Protein AF-A9KRU8-F1 (afdb_monomer)

Mean predicted aligned error: 10.19 Å

Secondary structure (DSSP, 8-state):
---------------------PPPPHHHHHTT--HHHHHHHHHHHHHTT----TT-EEEE---GGGTT--TTEEEEEEE-TTS-EEEEEEETTT--EEEEEETT--EEEE---TTT-GGGT-

pLDDT: mean 82.97, std 18.32, range [40.88, 97.81]

Solvent-accessible surface area (backbone atoms only — not comparable to full-atom values): 7497 Å² total; per-residue (Å²): 135,92,81,82,88,77,81,80,78,79,81,78,79,78,77,77,76,76,76,75,80,65,78,73,50,71,68,24,58,72,71,71,42,52,73,67,48,39,52,52,48,53,50,52,37,51,73,69,71,43,78,79,52,96,68,42,45,70,42,78,52,86,53,76,58,53,49,78,36,41,82,64,46,44,48,29,35,38,38,32,82,89,66,53,44,32,41,40,33,27,32,57,90,75,54,43,85,36,32,34,24,40,78,84,71,46,78,75,48,73,64,81,46,66,54,57,32,28,57,79,74,108

Nearest PDB structures (foldseek):
  6l8a-assembly2_D  TM=8.099E-01  e=7.948E-01  Acidithiobacillus ferrooxidans
  7cqy-assembly1_A  TM=6.353E-01  e=2.855E+00  Acidithiobacillus ferrooxidans
  6hsy-assembly1_A  TM=2.783E-01  e=2.213E-01  Pseudomonas aeruginosa PAO1
  1apa-assembly1_A  TM=4.516E-01  e=3.687E+00  Phytolacca americana
  4jnf-assembly1_A  TM=4.825E-01  e=9.024E+00  Escherichia coli K-12

Foldseek 3Di:
DDDDPDDPPPPPPPPPPPPCPPDQQPQCVQLVADPVLSVVVVVVCVVLVNDDDNQWDKHWDPDPQQPQAAPQKTWIWTAHPVRWIKI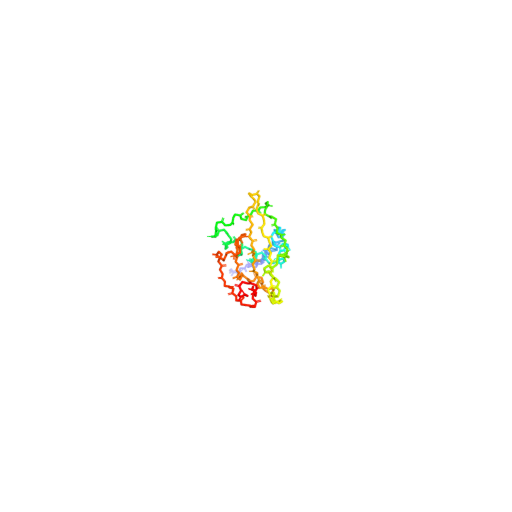WMAGSPHRHGAFMAGPVRHTSDHDDDCNGGVVVVD

Sequence (122 aa):
MKKFIGSLTMMTLIILMFSSCGTKSEFQKEINATSKQSKSIENILNQLDINYNSDTVINTSNNDIVDGMDKAWEAYDLTNKDGSKYLLILRKSDKDFTAVLDSENKLLSGIIDNGILPKLFD

Structure (mmCIF, N/CA/C/O backbone):
data_AF-A9KRU8-F1
#
_entry.id   AF-A9KRU8-F1
#
loop_
_atom_site.group_PDB
_atom_site.id
_atom_site.type_symbol
_atom_site.label_atom_id
_atom_site.label_alt_id
_atom_site.label_comp_id
_atom_site.label_asym_id
_atom_site.label_entity_id
_atom_site.label_seq_id
_atom_site.pdbx_PDB_ins_code
_atom_site.Cartn_x
_atom_site.Cartn_y
_atom_site.Cartn_z
_atom_site.occupancy
_atom_site.B_iso_or_equiv
_atom_site.auth_seq_id
_atom_site.auth_comp_id
_atom_site.auth_asym_id
_atom_site.auth_atom_id
_atom_site.pdbx_PDB_model_num
ATOM 1 N N . MET A 1 1 ? 43.624 63.015 20.341 1.00 43.78 1 MET A N 1
ATOM 2 C CA . MET A 1 1 ? 43.392 62.288 19.073 1.00 43.78 1 MET A CA 1
ATOM 3 C C . MET A 1 1 ? 42.748 60.946 19.399 1.00 43.78 1 MET A C 1
ATOM 5 O O . MET A 1 1 ? 43.321 60.185 20.162 1.00 43.78 1 MET A O 1
ATOM 9 N N . LYS A 1 2 ? 41.529 60.711 18.897 1.00 43.62 2 LYS A N 1
ATOM 10 C CA . LYS A 1 2 ? 40.771 59.452 19.025 1.00 43.62 2 LYS A CA 1
ATOM 11 C C . LYS A 1 2 ? 41.432 58.365 18.176 1.00 43.62 2 LYS A C 1
ATOM 13 O O . LYS A 1 2 ? 41.672 58.670 17.014 1.00 43.62 2 LYS A O 1
ATOM 18 N N . LYS A 1 3 ? 41.583 57.127 18.669 1.00 44.56 3 LYS A N 1
ATOM 19 C CA . LYS A 1 3 ? 41.399 55.904 17.858 1.00 44.56 3 LYS A CA 1
ATOM 20 C C . LYS A 1 3 ? 40.830 54.772 18.720 1.00 44.56 3 LYS A C 1
ATOM 22 O O . LYS A 1 3 ? 41.201 54.599 19.873 1.00 44.56 3 LYS A O 1
ATOM 27 N N . PHE A 1 4 ? 39.838 54.124 18.128 1.00 41.84 4 PHE A N 1
ATOM 28 C CA . PHE A 1 4 ? 38.840 53.225 18.689 1.00 41.84 4 PHE A CA 1
ATOM 29 C C . PHE A 1 4 ? 39.422 51.897 19.192 1.00 41.84 4 PHE A C 1
ATOM 31 O O . PHE A 1 4 ? 40.186 51.247 18.485 1.00 41.84 4 PHE A O 1
ATOM 38 N N . ILE A 1 5 ? 38.955 51.461 20.363 1.00 51.56 5 ILE A N 1
ATOM 39 C CA . ILE A 1 5 ? 38.994 50.064 20.807 1.00 51.56 5 ILE A CA 1
ATOM 40 C C . ILE A 1 5 ? 37.769 49.391 20.179 1.00 51.56 5 ILE A C 1
ATOM 42 O O . ILE A 1 5 ? 36.649 49.533 20.665 1.00 51.56 5 ILE A O 1
ATOM 46 N N . GLY A 1 6 ? 37.966 48.742 19.034 1.00 44.62 6 GLY A N 1
ATOM 47 C CA . GLY A 1 6 ? 36.945 47.912 18.401 1.00 44.62 6 GLY A CA 1
ATOM 48 C C . GLY A 1 6 ? 36.975 46.519 19.014 1.00 44.62 6 GLY A C 1
ATOM 49 O O . GLY A 1 6 ? 37.796 45.698 18.622 1.00 44.62 6 GLY A O 1
ATOM 50 N N . SER A 1 7 ? 36.105 46.271 19.993 1.00 46.44 7 SER A N 1
ATOM 51 C CA . SER A 1 7 ? 35.805 44.922 20.474 1.00 46.44 7 SER A CA 1
ATOM 52 C C . SER A 1 7 ? 35.127 44.149 19.342 1.00 46.44 7 SER A C 1
ATOM 54 O O . SER A 1 7 ? 34.023 44.498 18.924 1.00 46.44 7 SER A O 1
ATOM 56 N N . LEU A 1 8 ? 35.814 43.146 18.797 1.00 46.06 8 LEU A N 1
ATOM 57 C CA . LEU A 1 8 ? 35.269 42.243 17.791 1.00 46.06 8 LEU A CA 1
ATOM 58 C C . LEU A 1 8 ? 34.390 41.217 18.516 1.00 46.06 8 LEU A C 1
ATOM 60 O O . LEU A 1 8 ? 34.864 40.168 18.948 1.00 46.06 8 LEU A O 1
ATOM 64 N N . THR A 1 9 ? 33.112 41.537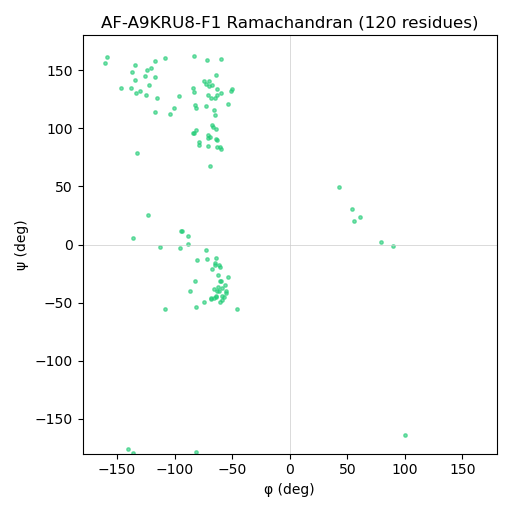 18.707 1.00 51.16 9 THR A N 1
ATOM 65 C CA . THR A 1 9 ? 32.130 40.584 19.227 1.00 51.16 9 THR A CA 1
ATOM 66 C C . THR A 1 9 ? 31.909 39.498 18.180 1.00 51.16 9 THR A C 1
ATOM 68 O O . THR A 1 9 ? 31.246 39.692 17.164 1.00 51.16 9 THR A O 1
ATOM 71 N N . MET A 1 10 ? 32.524 38.348 18.434 1.00 40.88 10 MET A N 1
ATOM 72 C CA . MET A 1 10 ? 32.371 37.121 17.671 1.00 40.88 10 MET A CA 1
ATOM 73 C C . MET A 1 10 ? 30.920 36.638 17.807 1.00 40.88 10 MET A C 1
ATOM 75 O O . MET A 1 10 ? 30.526 36.077 18.827 1.00 40.88 10 MET A O 1
ATOM 79 N N . MET A 1 11 ? 30.094 36.914 16.799 1.00 43.59 11 MET A N 1
ATOM 80 C CA . MET A 1 11 ? 28.728 36.404 16.722 1.00 43.59 11 MET A CA 1
ATOM 81 C C . MET A 1 11 ? 28.790 34.953 16.238 1.00 43.59 11 MET A C 1
ATOM 83 O O . MET A 1 11 ? 28.732 34.666 15.045 1.00 43.59 11 MET A O 1
ATOM 87 N N . THR A 1 12 ? 28.979 34.031 17.180 1.00 51.50 12 THR A N 1
ATOM 88 C CA . THR A 1 12 ? 28.909 32.592 16.926 1.00 51.50 12 THR A CA 1
ATOM 89 C C . THR A 1 12 ? 27.467 32.238 16.572 1.00 51.50 12 THR A C 1
ATOM 91 O O . THR A 1 12 ? 26.598 32.151 17.438 1.00 51.50 12 THR A O 1
ATOM 94 N N . LEU A 1 13 ? 27.199 32.074 15.278 1.00 41.69 13 LEU A N 1
ATOM 95 C CA . LEU A 1 13 ? 25.927 31.583 14.766 1.00 41.69 13 LEU A CA 1
ATOM 96 C C . LEU A 1 13 ? 25.822 30.090 15.110 1.00 41.69 13 LEU A C 1
ATOM 98 O O . LEU A 1 13 ? 26.304 29.232 14.373 1.00 41.69 13 LEU A O 1
ATOM 102 N N . ILE A 1 14 ? 25.233 29.774 16.263 1.00 56.44 14 ILE A N 1
ATOM 103 C CA . ILE A 1 14 ? 24.859 28.401 16.603 1.00 56.44 14 ILE A CA 1
ATOM 104 C C . ILE A 1 14 ? 23.683 28.036 15.695 1.00 56.44 14 ILE A C 1
ATOM 106 O O . ILE A 1 14 ? 22.528 28.339 15.990 1.00 56.44 14 ILE A O 1
ATOM 110 N N . ILE A 1 15 ? 23.982 27.402 14.561 1.00 52.38 15 ILE A N 1
ATOM 111 C CA . ILE A 1 15 ? 22.985 26.689 13.767 1.00 52.38 15 ILE A CA 1
ATOM 112 C C . ILE A 1 15 ? 22.595 25.473 14.606 1.00 52.38 15 ILE A C 1
ATOM 114 O O . ILE A 1 15 ? 23.252 24.434 14.570 1.00 52.38 15 ILE A O 1
ATOM 118 N N . LEU A 1 16 ? 21.547 25.626 15.415 1.00 44.03 16 LEU A N 1
ATOM 119 C CA . LEU A 1 16 ? 20.841 24.502 16.014 1.00 44.03 16 LEU A CA 1
ATOM 120 C C . LEU A 1 16 ? 20.243 23.694 14.861 1.00 44.03 16 LEU A C 1
ATOM 122 O O . LEU A 1 16 ? 19.126 23.946 14.411 1.00 44.03 16 LEU A O 1
ATOM 126 N N . MET A 1 17 ? 21.007 22.724 14.360 1.00 48.31 17 MET A N 1
ATOM 127 C CA . MET A 1 17 ? 20.431 21.591 13.662 1.00 48.31 17 MET A CA 1
ATOM 128 C C . MET A 1 17 ? 19.586 20.850 14.688 1.00 48.31 17 MET A C 1
ATOM 130 O O . MET A 1 17 ? 20.068 19.988 15.421 1.00 48.31 17 MET A O 1
ATOM 134 N N . PHE A 1 18 ? 18.313 21.228 14.769 1.00 44.62 18 PHE A N 1
ATOM 135 C CA . PHE A 1 18 ? 17.288 20.363 15.313 1.00 44.62 18 PHE A CA 1
ATOM 136 C C . PHE A 1 18 ? 17.219 19.157 14.380 1.00 44.62 18 PHE A C 1
ATOM 138 O O . PHE A 1 18 ? 16.411 19.098 13.455 1.00 44.62 18 PHE A O 1
ATOM 145 N N . SER A 1 19 ? 18.100 18.187 14.618 1.00 44.81 19 SER A N 1
ATOM 146 C CA . SER A 1 19 ? 17.852 16.802 14.269 1.00 44.81 19 SER A CA 1
ATOM 147 C C . SER A 1 19 ? 16.610 16.415 15.056 1.00 44.81 19 SER A C 1
ATOM 149 O O . SER A 1 19 ? 16.690 15.928 16.181 1.00 44.81 19 SER A O 1
ATOM 151 N N . SER A 1 20 ? 15.449 16.734 14.485 1.00 42.16 20 SER A N 1
ATOM 152 C CA . SER A 1 20 ? 14.161 16.182 14.858 1.00 42.16 20 SER A CA 1
ATOM 153 C C . SER A 1 20 ? 14.288 14.677 14.650 1.00 42.16 20 SER A C 1
ATOM 155 O O . SER A 1 20 ? 13.902 14.137 13.613 1.00 42.16 20 SER A O 1
ATOM 157 N N . CYS A 1 21 ? 14.872 14.000 15.636 1.00 44.53 21 CYS A N 1
ATOM 158 C CA . CYS A 1 21 ? 14.743 12.573 15.843 1.00 44.53 21 CYS A CA 1
ATOM 159 C C . CYS A 1 21 ? 13.293 12.349 16.281 1.00 44.53 21 CYS A C 1
ATOM 161 O O . CYS A 1 21 ? 12.990 12.110 17.446 1.00 44.53 21 CYS A O 1
ATOM 163 N N . GLY A 1 22 ? 12.373 12.587 15.347 1.00 55.84 22 GLY A N 1
ATOM 164 C CA . GLY A 1 22 ? 10.974 12.266 15.511 1.00 55.84 22 GLY A CA 1
ATOM 165 C C . GLY A 1 22 ? 10.889 10.754 15.523 1.00 55.84 22 GLY A C 1
ATOM 166 O O . GLY A 1 22 ? 11.407 10.091 14.622 1.00 55.84 22 GLY A O 1
ATOM 167 N N . THR A 1 23 ? 10.272 10.196 16.554 1.00 60.94 23 THR A N 1
ATOM 168 C CA . THR A 1 23 ? 9.892 8.788 16.549 1.00 60.94 23 THR A CA 1
ATOM 169 C C . THR A 1 23 ? 9.070 8.530 15.288 1.00 60.94 23 THR A C 1
ATOM 171 O O . THR A 1 23 ? 8.062 9.204 15.074 1.00 60.94 23 THR A O 1
ATOM 174 N N . LYS A 1 24 ? 9.523 7.604 14.428 1.00 63.31 24 LYS A N 1
ATOM 175 C CA . LYS A 1 24 ? 8.784 7.211 13.217 1.00 63.31 24 LYS A CA 1
ATOM 176 C C . LYS A 1 24 ? 7.336 6.884 13.599 1.00 63.31 24 LYS A C 1
ATOM 178 O O . LYS A 1 24 ? 7.136 6.164 14.583 1.00 63.31 24 LYS A O 1
ATOM 183 N N . SER A 1 25 ? 6.362 7.393 12.838 1.00 74.44 25 SER A N 1
ATOM 184 C CA . SER A 1 25 ? 4.968 6.957 12.990 1.00 74.44 25 SER A CA 1
ATOM 185 C C . SER A 1 25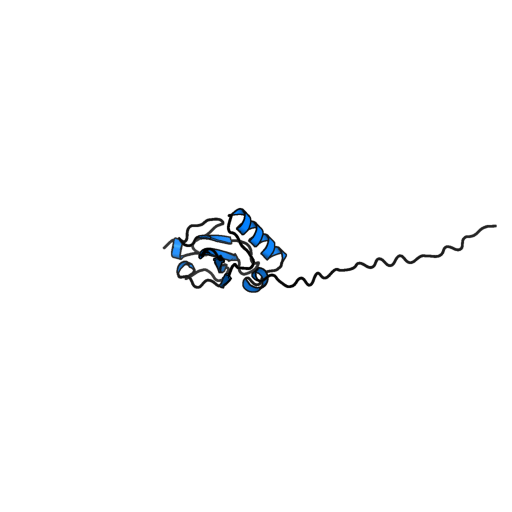 ? 4.861 5.454 12.725 1.00 74.44 25 SER A C 1
ATOM 187 O O . SER A 1 25 ? 5.749 4.864 12.106 1.00 74.44 25 SER A O 1
ATOM 189 N N . GLU A 1 26 ? 3.794 4.825 13.209 1.00 76.44 26 GLU A N 1
ATOM 190 C CA . GLU A 1 26 ? 3.528 3.407 12.943 1.00 76.44 26 GLU A CA 1
ATOM 191 C C . GLU A 1 26 ? 3.466 3.144 11.431 1.00 76.44 26 GLU A C 1
ATOM 193 O O . GLU A 1 26 ? 4.228 2.316 10.941 1.00 76.44 26 GLU A O 1
ATOM 198 N N . PHE A 1 27 ? 2.768 4.009 10.678 1.00 81.56 27 PHE A N 1
ATOM 199 C CA . PHE A 1 27 ? 2.802 4.043 9.207 1.00 81.56 27 PHE A CA 1
ATOM 200 C C . PHE A 1 27 ? 4.223 3.968 8.639 1.00 81.56 27 PHE A C 1
ATOM 202 O O . PHE A 1 27 ? 4.553 3.094 7.844 1.00 81.56 27 PHE A O 1
ATOM 209 N N . GLN A 1 28 ? 5.094 4.891 9.069 1.00 83.62 28 GLN A N 1
ATOM 210 C CA . GLN A 1 28 ? 6.468 5.010 8.574 1.00 83.62 28 GLN A CA 1
ATOM 211 C C . GLN A 1 28 ? 7.292 3.747 8.824 1.00 83.62 28 GLN A C 1
ATOM 213 O O . GLN A 1 28 ? 8.219 3.464 8.061 1.00 83.62 28 GLN A O 1
ATOM 218 N N . LYS A 1 29 ? 7.007 3.025 9.912 1.00 83.31 29 LYS A N 1
ATOM 219 C CA . LYS A 1 29 ? 7.687 1.772 10.238 1.00 83.31 29 LYS A CA 1
ATOM 220 C C . LYS A 1 29 ? 7.197 0.648 9.335 1.00 83.31 29 LYS A C 1
ATOM 222 O O . LYS A 1 29 ? 8.041 0.008 8.715 1.00 83.31 29 LYS A O 1
ATOM 227 N N . GLU A 1 30 ? 5.882 0.484 9.208 1.00 84.88 30 GLU A N 1
ATOM 228 C CA . GLU A 1 30 ? 5.280 -0.626 8.460 1.00 84.88 30 GLU A CA 1
ATOM 229 C C . GLU A 1 30 ? 5.608 -0.578 6.966 1.00 84.88 30 GLU A C 1
ATOM 231 O O . GLU A 1 30 ? 6.047 -1.571 6.388 1.00 84.88 30 GLU A O 1
ATOM 236 N N . ILE A 1 31 ? 5.512 0.598 6.338 1.00 88.88 31 ILE A N 1
ATOM 237 C CA . ILE A 1 31 ? 5.868 0.743 4.917 1.00 88.88 31 ILE A CA 1
ATOM 238 C C . ILE A 1 31 ? 7.353 1.076 4.695 1.00 88.88 31 ILE A C 1
ATOM 240 O O . ILE A 1 31 ? 7.755 1.392 3.578 1.00 88.88 31 ILE A O 1
ATOM 244 N N . ASN A 1 32 ? 8.180 1.054 5.750 1.00 89.25 32 ASN A N 1
ATOM 245 C CA . ASN A 1 32 ? 9.604 1.414 5.730 1.00 89.25 32 ASN A CA 1
ATOM 246 C C . ASN A 1 32 ? 9.914 2.683 4.903 1.00 89.25 32 ASN A C 1
ATOM 248 O O . ASN A 1 32 ? 10.799 2.699 4.043 1.00 89.25 32 ASN A O 1
ATOM 252 N N . ALA A 1 33 ? 9.161 3.751 5.151 1.00 88.62 33 ALA A N 1
ATOM 253 C CA . ALA A 1 33 ? 9.253 5.003 4.411 1.00 88.62 33 ALA A CA 1
ATOM 254 C C . ALA A 1 33 ? 9.889 6.122 5.251 1.00 88.62 33 ALA A C 1
ATOM 256 O O . ALA A 1 33 ? 9.953 6.084 6.484 1.00 88.62 33 ALA A O 1
ATOM 257 N N . THR A 1 34 ? 10.387 7.153 4.572 1.00 90.75 34 THR A N 1
ATOM 258 C CA . THR A 1 34 ? 10.789 8.407 5.216 1.00 90.75 34 THR A CA 1
ATOM 259 C C . THR A 1 34 ? 9.560 9.185 5.680 1.00 90.75 34 THR A C 1
ATOM 261 O O . THR A 1 34 ? 8.473 9.055 5.120 1.00 90.75 34 THR A O 1
ATOM 264 N N . SER A 1 35 ? 9.737 10.094 6.644 1.00 88.50 35 SER A N 1
ATOM 265 C CA . SER A 1 35 ? 8.637 10.950 7.110 1.00 88.50 35 SER A CA 1
ATOM 266 C C . SER A 1 35 ? 7.981 11.759 5.982 1.00 88.50 35 SER A C 1
ATOM 268 O O . SER A 1 35 ? 6.770 11.959 6.004 1.00 88.50 35 SER A O 1
ATOM 270 N N . LYS A 1 36 ? 8.752 12.197 4.974 1.00 90.44 36 LYS A N 1
ATOM 271 C CA . LYS A 1 36 ? 8.212 12.935 3.822 1.00 90.44 36 LYS A CA 1
ATOM 272 C C . LYS A 1 36 ? 7.333 12.045 2.941 1.00 90.44 36 LYS A C 1
ATOM 274 O O . LYS A 1 36 ? 6.241 12.469 2.581 1.00 90.44 36 LYS A O 1
ATOM 279 N N . GLN A 1 37 ? 7.802 10.839 2.613 1.00 92.12 37 GLN A N 1
ATOM 280 C CA . GLN A 1 37 ? 7.040 9.869 1.815 1.00 92.12 37 GLN A CA 1
ATOM 281 C C . GLN A 1 37 ? 5.742 9.494 2.527 1.00 92.12 37 GLN A C 1
ATOM 283 O O . GLN A 1 37 ? 4.668 9.632 1.953 1.00 92.12 37 GLN A O 1
ATOM 288 N N . SER A 1 38 ? 5.826 9.136 3.808 1.00 90.56 38 SER A N 1
ATOM 289 C CA . SER A 1 38 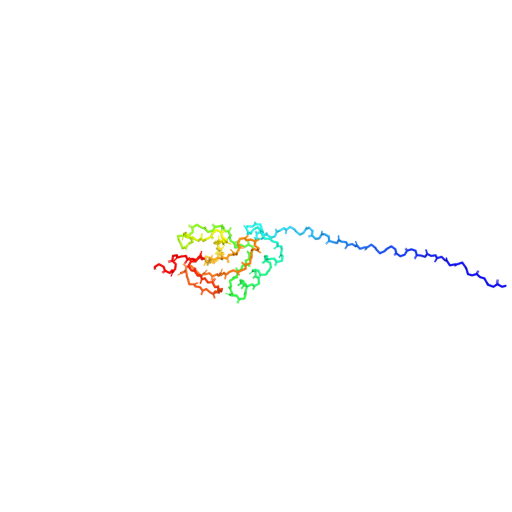? 4.651 8.785 4.603 1.00 90.56 38 SER A CA 1
ATOM 290 C C . SER A 1 38 ? 3.629 9.908 4.675 1.00 90.56 38 SER A C 1
ATOM 292 O O . SER A 1 38 ? 2.475 9.671 4.354 1.00 90.56 38 SER A O 1
ATOM 294 N N . LYS A 1 39 ? 4.044 11.146 4.975 1.00 89.88 39 LYS A N 1
ATOM 295 C CA . LYS A 1 39 ? 3.125 12.298 4.973 1.00 89.88 39 LYS A CA 1
ATOM 296 C C . LYS A 1 39 ? 2.465 12.521 3.614 1.00 89.88 39 LYS A C 1
ATOM 298 O O . LYS A 1 39 ? 1.309 12.917 3.556 1.00 89.88 39 LYS A O 1
ATOM 303 N N . SER A 1 40 ? 3.197 12.298 2.521 1.00 91.81 40 SER A N 1
ATOM 304 C CA . SER A 1 40 ? 2.635 12.413 1.174 1.00 91.81 40 SER A CA 1
ATOM 305 C C . SER A 1 40 ? 1.540 11.374 0.939 1.00 91.81 40 SER A C 1
ATOM 307 O O . SER A 1 40 ? 0.481 11.720 0.427 1.00 91.81 40 SER A O 1
ATOM 309 N N . ILE A 1 41 ? 1.775 10.126 1.347 1.00 93.31 41 ILE A N 1
ATOM 310 C CA . ILE A 1 41 ? 0.805 9.036 1.207 1.00 93.31 41 ILE A CA 1
ATOM 311 C C . ILE A 1 41 ? -0.404 9.270 2.123 1.00 93.31 41 ILE A C 1
ATOM 313 O O . ILE A 1 41 ? -1.534 9.197 1.659 1.00 93.31 41 ILE A O 1
ATOM 317 N N . GLU A 1 42 ? -0.180 9.633 3.388 1.00 90.75 42 GLU A N 1
ATOM 318 C CA . GLU A 1 42 ? -1.235 9.982 4.351 1.00 90.75 42 GLU A CA 1
ATOM 319 C C . GLU A 1 42 ? -2.139 11.103 3.808 1.00 90.75 42 GLU A C 1
ATOM 321 O O . GLU A 1 42 ? -3.361 11.015 3.894 1.00 90.75 42 GLU A O 1
ATOM 326 N N . ASN A 1 43 ? -1.563 12.132 3.174 1.00 90.75 43 ASN A N 1
ATOM 327 C CA . ASN A 1 43 ? -2.340 13.199 2.542 1.00 90.75 43 ASN A CA 1
ATOM 328 C C . ASN A 1 43 ? -3.217 12.694 1.387 1.00 90.75 43 ASN A C 1
ATOM 330 O O . ASN A 1 43 ? -4.348 13.153 1.258 1.00 90.75 43 ASN A O 1
ATOM 334 N N . ILE A 1 44 ? -2.717 11.767 0.564 1.00 92.81 44 ILE A N 1
ATOM 335 C CA . ILE A 1 44 ? -3.495 11.164 -0.530 1.00 92.81 44 ILE A CA 1
ATOM 336 C C . ILE A 1 44 ? -4.650 10.336 0.039 1.00 92.81 44 ILE A C 1
ATOM 338 O O . ILE A 1 44 ? -5.781 10.492 -0.408 1.00 92.81 44 ILE A O 1
ATOM 342 N N . LEU A 1 45 ? -4.392 9.504 1.052 1.00 92.62 45 LEU A N 1
ATOM 343 C CA . LEU A 1 45 ? -5.434 8.708 1.708 1.00 92.62 45 LEU A CA 1
ATOM 344 C C . LEU A 1 45 ? -6.529 9.610 2.298 1.00 92.62 45 LEU A C 1
ATOM 346 O O . LEU A 1 45 ? -7.710 9.387 2.042 1.00 92.62 45 LEU A O 1
ATOM 350 N N . ASN A 1 46 ? -6.140 10.694 2.974 1.00 90.56 46 ASN A N 1
ATOM 351 C CA . ASN A 1 46 ? -7.083 11.676 3.512 1.00 90.56 46 ASN A CA 1
ATOM 352 C C . ASN A 1 46 ? -7.913 12.374 2.420 1.00 90.56 46 ASN A C 1
ATOM 354 O O . ASN A 1 46 ? -9.086 12.650 2.640 1.00 90.56 46 ASN A O 1
ATOM 358 N N . GLN A 1 47 ? -7.336 12.660 1.247 1.00 92.00 47 GLN A N 1
ATOM 359 C CA . GLN A 1 47 ? -8.070 13.241 0.110 1.00 92.00 47 GLN A CA 1
ATOM 360 C C . GLN A 1 47 ? -9.102 12.286 -0.501 1.00 92.00 47 GLN A C 1
ATOM 362 O O . GLN A 1 47 ? -10.019 12.741 -1.178 1.00 92.00 47 GLN A O 1
ATOM 367 N N . LEU A 1 48 ? -8.941 10.981 -0.281 1.00 90.88 48 LEU A N 1
ATOM 368 C CA . LEU A 1 48 ? -9.855 9.934 -0.739 1.00 90.88 48 LEU A CA 1
ATOM 369 C C . LEU A 1 48 ? -10.886 9.551 0.330 1.00 90.88 48 LEU A C 1
ATOM 371 O O . LEU A 1 48 ? -11.531 8.514 0.201 1.00 90.88 48 LEU A O 1
ATOM 375 N N . ASP A 1 49 ? -10.998 10.342 1.403 1.00 88.69 49 ASP A N 1
ATOM 376 C CA . ASP A 1 49 ? -11.806 10.044 2.590 1.00 88.69 49 ASP A CA 1
ATOM 377 C C . ASP A 1 49 ? -11.451 8.693 3.255 1.00 88.69 49 ASP A C 1
ATOM 379 O O . ASP A 1 49 ? -12.212 8.147 4.059 1.00 88.69 49 ASP A O 1
ATOM 383 N N . ILE A 1 50 ? -10.253 8.159 2.979 1.00 88.25 50 ILE A N 1
ATOM 384 C CA . ILE A 1 50 ? -9.712 6.978 3.650 1.00 88.25 50 ILE A CA 1
ATOM 385 C C . ILE A 1 50 ? -9.129 7.450 4.975 1.00 88.25 50 ILE A C 1
ATOM 387 O O . ILE A 1 50 ? -8.015 7.970 5.046 1.00 88.25 50 ILE A O 1
ATOM 391 N N . ASN A 1 51 ? -9.917 7.282 6.036 1.00 74.19 51 ASN A N 1
ATOM 392 C CA . ASN A 1 51 ? -9.582 7.766 7.367 1.00 74.19 51 ASN A CA 1
ATOM 393 C C . ASN A 1 51 ? -8.439 6.946 7.988 1.00 74.19 51 ASN A C 1
ATOM 395 O O . ASN A 1 51 ? -8.672 5.980 8.715 1.00 74.19 51 ASN A O 1
ATOM 399 N N . TYR A 1 52 ? -7.205 7.321 7.663 1.00 74.69 52 TYR A N 1
ATOM 400 C CA . TYR A 1 52 ? -5.994 6.735 8.216 1.00 74.69 52 TYR A CA 1
ATOM 401 C C . TYR A 1 52 ? -5.692 7.361 9.584 1.00 74.69 52 TYR A C 1
ATOM 403 O O . TYR A 1 52 ? -5.453 8.565 9.690 1.00 74.69 52 TYR A O 1
ATOM 411 N N . ASN A 1 53 ? -5.695 6.558 10.648 1.00 76.75 53 ASN A N 1
ATOM 412 C CA . ASN A 1 53 ? -5.407 7.033 12.002 1.00 76.75 53 ASN A CA 1
ATOM 413 C C . ASN A 1 53 ? -4.552 6.028 12.790 1.00 76.75 53 ASN A C 1
ATOM 415 O O . ASN A 1 53 ? -4.092 5.028 12.248 1.00 76.75 53 ASN A O 1
ATOM 419 N N . SER A 1 54 ? -4.297 6.313 14.071 1.00 74.44 54 SER A N 1
ATOM 420 C CA . SER A 1 54 ? -3.479 5.452 14.939 1.00 74.44 54 SER A CA 1
ATOM 421 C C . SER A 1 54 ? -4.047 4.047 15.151 1.00 74.44 54 SER A C 1
ATOM 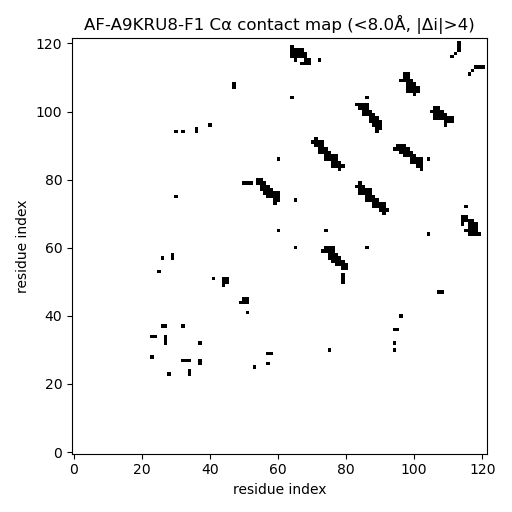423 O O . SER A 1 54 ? -3.312 3.178 15.596 1.00 74.44 54 SER A O 1
ATOM 425 N N . ASP A 1 55 ? -5.332 3.827 14.866 1.00 79.81 55 ASP A N 1
ATOM 426 C CA . ASP A 1 55 ? -5.986 2.525 14.994 1.00 79.81 55 ASP A CA 1
ATOM 427 C C . ASP A 1 55 ? -5.998 1.755 13.655 1.00 79.81 55 ASP A C 1
ATOM 429 O O . ASP A 1 55 ? -6.496 0.628 13.606 1.00 79.81 55 ASP A O 1
ATOM 433 N N . THR A 1 56 ? -5.494 2.341 12.559 1.00 86.31 56 THR A N 1
ATOM 434 C CA . THR A 1 56 ? -5.392 1.654 11.266 1.00 86.31 56 THR A CA 1
ATOM 435 C C . THR A 1 56 ? -4.272 0.621 11.320 1.00 86.31 56 THR A C 1
ATOM 437 O O . THR A 1 56 ? -3.101 0.958 11.481 1.00 86.31 56 THR A O 1
ATOM 440 N N . VAL A 1 57 ? -4.630 -0.645 11.123 1.00 89.69 57 VAL A N 1
ATOM 441 C CA . VAL A 1 57 ? -3.669 -1.742 11.017 1.00 89.69 57 VAL A CA 1
ATOM 442 C C . VAL A 1 57 ? -3.160 -1.820 9.584 1.00 89.69 57 VAL A C 1
ATOM 444 O O . VAL A 1 57 ? -3.951 -1.782 8.640 1.00 89.69 57 VAL A O 1
ATOM 447 N N . ILE A 1 58 ? -1.847 -1.961 9.429 1.00 91.56 58 ILE A N 1
ATOM 448 C CA . ILE A 1 58 ? -1.176 -2.051 8.134 1.00 91.56 58 ILE A CA 1
ATOM 449 C C . ILE A 1 58 ? -0.356 -3.322 8.114 1.00 91.56 58 ILE A C 1
ATOM 451 O O . ILE A 1 58 ? 0.450 -3.541 9.010 1.00 91.56 58 ILE A O 1
ATOM 455 N N . ASN A 1 59 ? -0.532 -4.134 7.081 1.00 92.25 59 ASN A N 1
ATOM 456 C CA . ASN A 1 59 ? 0.288 -5.319 6.864 1.00 92.25 59 ASN A CA 1
ATOM 457 C C . ASN A 1 59 ? 0.708 -5.389 5.403 1.00 92.25 59 ASN A C 1
ATOM 459 O O . ASN A 1 59 ? 0.002 -4.885 4.537 1.00 92.25 59 ASN A O 1
ATOM 463 N N . THR A 1 60 ? 1.829 -6.047 5.109 1.00 93.50 60 THR A N 1
ATOM 464 C CA . THR A 1 60 ? 2.113 -6.442 3.720 1.00 93.50 60 THR A CA 1
ATOM 465 C C . THR A 1 60 ? 0.991 -7.356 3.229 1.00 93.50 60 THR A C 1
ATOM 467 O O . THR A 1 60 ? 0.619 -8.298 3.933 1.00 93.50 60 THR A O 1
ATOM 470 N N . SER A 1 61 ? 0.446 -7.062 2.051 1.00 94.94 61 SER A N 1
ATOM 471 C CA . SER A 1 61 ? -0.686 -7.804 1.504 1.00 94.94 61 SER A CA 1
ATOM 472 C C . SER A 1 61 ? -0.257 -9.188 1.032 1.00 94.94 61 SER A C 1
ATOM 474 O O . SER A 1 61 ? 0.783 -9.344 0.394 1.00 94.94 61 SER A O 1
ATOM 476 N N . ASN A 1 62 ? -1.087 -10.184 1.334 1.00 91.44 62 ASN A N 1
ATOM 477 C CA . ASN A 1 62 ? -0.990 -11.543 0.792 1.00 91.44 62 ASN A CA 1
ATOM 478 C C . ASN A 1 62 ? -2.298 -11.938 0.085 1.00 91.44 62 ASN A C 1
ATOM 480 O O . ASN A 1 62 ? -2.666 -13.108 0.073 1.00 91.44 62 ASN A O 1
ATOM 484 N N . ASN A 1 63 ? -3.058 -10.950 -0.391 1.00 92.00 63 ASN A N 1
ATOM 485 C CA . ASN A 1 63 ? -4.332 -11.170 -1.063 1.00 92.00 63 ASN A CA 1
ATOM 486 C C . ASN A 1 63 ? -4.101 -11.721 -2.480 1.00 92.00 63 ASN A C 1
ATOM 488 O O . ASN A 1 63 ? -3.218 -11.234 -3.179 1.00 92.00 63 ASN A O 1
ATOM 492 N N . ASP A 1 64 ? -4.927 -12.660 -2.937 1.00 93.81 64 ASP A N 1
ATOM 493 C CA . ASP A 1 64 ? -4.792 -13.314 -4.248 1.00 93.81 64 ASP A CA 1
ATOM 494 C C . ASP A 1 64 ? -4.707 -12.312 -5.415 1.00 93.81 64 ASP A C 1
ATOM 496 O O . ASP A 1 64 ? -4.085 -12.587 -6.436 1.00 93.81 64 ASP A O 1
ATOM 500 N N . ILE A 1 65 ? -5.300 -11.119 -5.279 1.00 94.31 65 ILE A N 1
ATOM 501 C CA . ILE A 1 65 ? -5.221 -10.073 -6.311 1.00 94.31 65 ILE A CA 1
ATOM 502 C C . ILE A 1 65 ? -3.790 -9.577 -6.576 1.00 94.31 65 ILE A C 1
ATOM 504 O O . ILE A 1 65 ? -3.505 -9.106 -7.677 1.00 94.31 65 ILE A O 1
ATOM 508 N N . VAL A 1 66 ? -2.887 -9.681 -5.595 1.00 95.94 66 VAL A N 1
ATOM 509 C CA . VAL A 1 66 ? -1.480 -9.281 -5.752 1.00 95.94 66 VAL A CA 1
ATOM 510 C C . VAL A 1 66 ? -0.600 -10.414 -6.288 1.00 95.94 66 VAL A C 1
ATOM 512 O O . VAL A 1 66 ? 0.598 -10.211 -6.497 1.00 95.94 66 VAL A O 1
ATOM 515 N N . ASP A 1 67 ? -1.164 -11.595 -6.558 1.00 95.06 67 ASP A N 1
ATOM 516 C CA . ASP A 1 67 ? -0.410 -12.710 -7.121 1.00 95.06 67 ASP A CA 1
ATOM 517 C C . ASP A 1 67 ? 0.137 -12.371 -8.508 1.00 95.06 67 ASP A C 1
ATOM 519 O O . ASP A 1 67 ? -0.576 -11.952 -9.423 1.00 95.06 67 ASP A O 1
ATOM 523 N N . GLY A 1 68 ? 1.441 -12.590 -8.672 1.00 94.69 68 GLY A N 1
ATOM 524 C CA . GLY A 1 68 ? 2.151 -12.270 -9.907 1.00 94.69 68 GLY A CA 1
ATOM 525 C C . GLY A 1 68 ? 2.515 -10.792 -10.065 1.00 94.69 68 GLY A C 1
ATOM 526 O O . GLY A 1 68 ? 3.112 -10.456 -11.086 1.00 94.69 68 GLY A O 1
ATOM 527 N N . MET A 1 69 ? 2.215 -9.933 -9.078 1.00 96.94 69 MET A N 1
ATOM 528 C CA . MET A 1 69 ? 2.699 -8.550 -9.037 1.00 96.94 69 MET A CA 1
ATOM 529 C C . MET A 1 69 ? 4.219 -8.514 -9.230 1.00 96.94 69 MET A C 1
ATOM 531 O O . MET A 1 69 ? 4.976 -9.260 -8.596 1.00 96.94 69 MET A O 1
ATOM 535 N N . ASP A 1 70 ? 4.677 -7.635 -10.116 1.00 96.88 7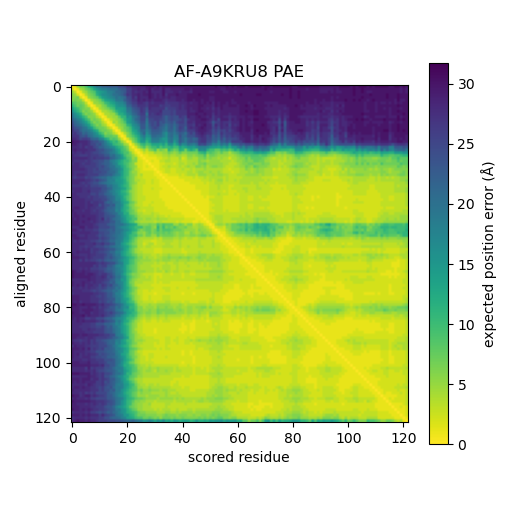0 ASP A N 1
ATOM 536 C CA . ASP A 1 70 ? 6.099 -7.457 -10.365 1.00 96.88 70 ASP A CA 1
ATOM 537 C C . ASP A 1 70 ? 6.820 -6.925 -9.110 1.00 96.88 70 ASP A C 1
ATOM 539 O O . ASP A 1 70 ? 6.304 -6.131 -8.320 1.00 96.88 70 ASP A O 1
ATOM 543 N N . LYS A 1 71 ? 8.068 -7.365 -8.930 1.00 95.81 71 LYS A N 1
ATOM 544 C CA . LYS A 1 71 ? 8.894 -7.092 -7.743 1.00 95.81 71 LYS A CA 1
ATOM 545 C C . LYS A 1 71 ? 9.232 -5.610 -7.542 1.00 95.81 71 LYS A C 1
ATOM 547 O O . LYS A 1 71 ? 9.778 -5.260 -6.491 1.00 95.81 71 LYS A O 1
ATOM 552 N N . ALA A 1 72 ? 8.982 -4.757 -8.534 1.00 97.00 72 ALA A N 1
ATOM 553 C CA . ALA A 1 72 ? 9.127 -3.312 -8.429 1.00 97.00 72 ALA A CA 1
ATOM 554 C C . ALA A 1 72 ? 8.044 -2.657 -7.555 1.00 97.00 72 ALA A C 1
ATOM 556 O O . ALA A 1 72 ? 8.229 -1.503 -7.155 1.00 97.00 72 ALA A O 1
ATOM 557 N N . TRP A 1 73 ? 6.972 -3.374 -7.206 1.00 97.56 73 TRP A N 1
ATOM 558 C CA . TRP A 1 73 ? 5.881 -2.887 -6.364 1.00 97.56 73 TRP A CA 1
ATOM 559 C C . TRP A 1 73 ? 5.750 -3.673 -5.058 1.00 97.56 73 TRP A C 1
ATOM 561 O O . TRP A 1 73 ? 6.248 -4.788 -4.908 1.00 97.56 73 TRP A O 1
ATOM 571 N N . GLU A 1 74 ? 5.121 -3.034 -4.078 1.00 96.88 74 GLU A N 1
ATOM 572 C CA . GLU A 1 74 ? 4.725 -3.626 -2.806 1.00 96.88 74 GLU A CA 1
ATOM 573 C C . GLU A 1 74 ? 3.289 -3.218 -2.499 1.00 96.88 74 GLU A C 1
ATOM 575 O O . GLU A 1 74 ? 2.890 -2.076 -2.744 1.00 96.88 74 GLU A O 1
ATOM 580 N N . ALA A 1 75 ? 2.531 -4.154 -1.941 1.00 97.19 75 ALA A N 1
ATOM 581 C CA . ALA A 1 75 ? 1.145 -3.951 -1.574 1.00 97.19 75 ALA A CA 1
ATOM 582 C C . ALA A 1 75 ? 0.956 -4.083 -0.066 1.00 97.19 75 ALA A C 1
ATOM 584 O O . ALA A 1 75 ? 1.597 -4.914 0.583 1.00 97.19 75 ALA A O 1
ATOM 585 N N . TYR A 1 76 ? 0.053 -3.277 0.478 1.00 95.94 76 TYR A N 1
ATOM 586 C CA . TYR A 1 76 ? -0.247 -3.219 1.897 1.00 95.94 76 TYR A CA 1
ATOM 587 C C . TYR A 1 76 ? -1.754 -3.220 2.123 1.00 95.94 76 TYR A C 1
ATOM 589 O O . TYR A 1 76 ? -2.471 -2.408 1.540 1.00 95.94 76 TYR A O 1
ATOM 597 N N . ASP A 1 77 ? -2.219 -4.097 3.004 1.00 94.88 77 ASP A N 1
ATOM 598 C CA . ASP A 1 77 ? -3.602 -4.102 3.462 1.00 94.88 77 ASP A CA 1
ATOM 599 C C . ASP A 1 77 ? -3.750 -3.068 4.581 1.00 94.88 77 ASP A C 1
ATOM 601 O O . ASP A 1 77 ? -3.101 -3.175 5.624 1.00 94.88 77 ASP A O 1
ATOM 605 N N . LEU A 1 78 ? -4.615 -2.078 4.369 1.00 93.94 78 LEU A N 1
ATOM 606 C CA . LEU A 1 78 ? -5.017 -1.094 5.369 1.00 93.94 78 LEU A CA 1
ATOM 607 C C . LEU A 1 78 ? -6.374 -1.509 5.930 1.00 93.94 78 LEU A C 1
ATOM 609 O O . LEU A 1 78 ? -7.353 -1.566 5.190 1.00 93.94 78 LEU A O 1
ATOM 613 N N . THR A 1 79 ? -6.445 -1.795 7.228 1.00 92.56 79 THR A N 1
ATOM 614 C CA . THR A 1 79 ? -7.701 -2.121 7.914 1.00 92.56 79 THR A CA 1
ATOM 615 C C . THR A 1 79 ? -7.994 -1.075 8.976 1.00 92.56 79 THR A C 1
ATOM 617 O O . THR A 1 79 ? -7.274 -0.959 9.967 1.00 92.56 79 THR A O 1
ATOM 620 N N . ASN A 1 80 ? -9.068 -0.320 8.773 1.00 88.88 80 ASN A N 1
ATOM 621 C CA . ASN A 1 80 ? -9.536 0.679 9.722 1.00 88.88 80 ASN A CA 1
ATOM 622 C C . ASN A 1 80 ? -10.389 0.043 10.829 1.00 88.88 80 ASN A C 1
ATOM 624 O O . ASN A 1 80 ? -10.926 -1.057 10.695 1.00 88.88 80 ASN A O 1
ATOM 628 N N . LYS A 1 81 ? -10.553 0.774 11.935 1.00 85.81 81 LYS A N 1
ATOM 629 C CA . LYS A 1 81 ? -11.337 0.349 13.107 1.00 85.81 81 LYS A CA 1
ATOM 630 C C . LYS A 1 81 ? -12.812 0.071 12.811 1.00 85.81 81 LYS A C 1
ATOM 632 O O . LYS A 1 81 ? -13.427 -0.764 13.467 1.00 85.81 81 LYS A O 1
ATOM 637 N N . ASP A 1 82 ? -13.381 0.791 11.851 1.00 86.88 82 ASP A N 1
ATOM 638 C CA . ASP A 1 82 ? -14.753 0.599 11.373 1.00 86.88 82 ASP A CA 1
ATOM 639 C C . ASP A 1 82 ? -14.915 -0.676 10.522 1.00 86.88 82 ASP A C 1
ATOM 641 O O . ASP A 1 82 ? -16.032 -1.027 10.148 1.00 86.88 82 ASP A O 1
ATOM 645 N N . GLY A 1 83 ? -13.816 -1.388 10.247 1.00 88.06 83 GLY A N 1
ATOM 646 C CA . GLY A 1 83 ? -13.778 -2.591 9.425 1.00 88.06 83 GLY A CA 1
ATOM 647 C C . GLY A 1 83 ? -13.539 -2.316 7.942 1.00 88.06 83 GLY A C 1
ATOM 648 O O . GLY A 1 83 ? -13.436 -3.275 7.176 1.00 88.06 83 GLY A O 1
ATOM 649 N N . SER A 1 84 ? -13.419 -1.048 7.534 1.00 90.88 84 SER A N 1
ATOM 650 C CA . SER A 1 84 ? -13.096 -0.680 6.156 1.00 90.88 84 SER A CA 1
ATOM 651 C C . SER A 1 84 ? -11.710 -1.206 5.779 1.00 90.88 84 SER A C 1
ATOM 653 O O . SER A 1 84 ? -10.754 -1.060 6.547 1.00 90.88 84 SER A O 1
ATOM 655 N N . LYS A 1 85 ? -11.602 -1.819 4.596 1.00 94.12 85 LYS A N 1
ATOM 656 C CA . LYS A 1 85 ? -10.362 -2.414 4.086 1.00 94.12 85 LYS A CA 1
ATOM 657 C C . LYS A 1 85 ? -9.978 -1.804 2.752 1.00 94.12 85 LYS A C 1
ATOM 659 O O . LYS A 1 85 ? -10.827 -1.658 1.876 1.00 94.12 85 LYS A O 1
ATOM 664 N N . TYR A 1 86 ? -8.692 -1.525 2.605 1.00 95.50 86 TYR A N 1
ATOM 665 C CA . TYR A 1 86 ? -8.118 -0.975 1.387 1.00 95.50 86 TYR A CA 1
ATOM 666 C C . TYR A 1 86 ? -6.813 -1.682 1.054 1.00 95.50 8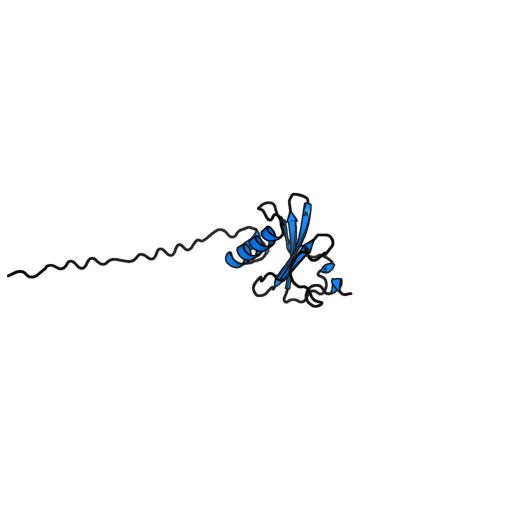6 TYR A C 1
ATOM 668 O O . TYR A 1 86 ? -6.071 -2.077 1.952 1.00 95.50 86 TYR A O 1
ATOM 676 N N . LEU A 1 87 ? -6.516 -1.787 -0.235 1.00 96.69 87 LEU A N 1
ATOM 677 C CA . LEU A 1 87 ? -5.232 -2.256 -0.734 1.00 96.69 87 LEU A CA 1
ATOM 678 C C . LEU A 1 87 ? -4.437 -1.052 -1.234 1.00 96.69 87 LEU A C 1
ATOM 680 O O . LEU A 1 87 ? -4.809 -0.438 -2.231 1.00 96.69 87 LEU A O 1
ATOM 684 N N . LEU A 1 88 ? -3.349 -0.711 -0.551 1.00 97.00 88 LEU A N 1
ATOM 685 C CA . LEU A 1 88 ? -2.423 0.345 -0.949 1.00 97.00 88 LEU A CA 1
ATOM 686 C C . LEU A 1 88 ? -1.249 -0.260 -1.717 1.00 97.00 88 LEU A C 1
ATOM 688 O O . LEU A 1 88 ? -0.573 -1.147 -1.208 1.00 97.00 88 LEU A O 1
ATOM 692 N N . ILE A 1 89 ? -0.955 0.270 -2.901 1.00 97.69 89 ILE A N 1
ATOM 693 C CA . ILE A 1 89 ? 0.164 -0.166 -3.737 1.00 97.69 89 ILE A CA 1
ATOM 694 C C . ILE A 1 89 ? 1.168 0.968 -3.867 1.00 97.69 89 ILE A C 1
ATOM 696 O O . ILE A 1 89 ? 0.833 2.085 -4.278 1.00 97.69 89 ILE A O 1
ATOM 700 N N . LEU A 1 90 ? 2.419 0.660 -3.540 1.00 97.44 90 LEU A N 1
ATOM 701 C CA . LEU A 1 90 ? 3.542 1.581 -3.598 1.00 97.44 90 LEU A CA 1
ATOM 702 C C . LEU A 1 90 ? 4.646 1.011 -4.481 1.00 97.44 90 LEU A C 1
ATOM 704 O O . LEU A 1 90 ? 4.869 -0.200 -4.535 1.00 97.44 90 LEU A O 1
ATOM 708 N N . ARG A 1 91 ? 5.413 1.891 -5.120 1.00 96.50 91 ARG A N 1
ATOM 709 C CA . ARG A 1 91 ? 6.659 1.485 -5.766 1.00 96.50 91 ARG A CA 1
ATOM 710 C C . ARG A 1 91 ? 7.695 1.145 -4.699 1.00 96.50 91 ARG A C 1
ATOM 712 O O . ARG A 1 91 ? 7.979 1.935 -3.801 1.00 96.50 91 ARG A O 1
ATOM 719 N N . LYS A 1 92 ? 8.320 -0.023 -4.803 1.00 95.00 92 LYS A N 1
ATOM 720 C CA . LYS A 1 92 ? 9.249 -0.547 -3.795 1.00 95.00 92 LYS A CA 1
ATOM 721 C C . LYS A 1 92 ? 10.472 0.349 -3.587 1.00 95.00 92 LYS A C 1
ATOM 723 O O . LYS A 1 92 ? 10.898 0.526 -2.443 1.00 95.00 92 LYS A O 1
ATOM 728 N N . SER A 1 93 ? 11.028 0.902 -4.669 1.00 94.50 93 SER A N 1
ATOM 729 C CA . SER A 1 93 ? 12.307 1.631 -4.671 1.00 94.50 93 SER A CA 1
ATOM 730 C C . SER A 1 93 ? 12.284 2.939 -3.882 1.00 94.50 93 SER A C 1
ATOM 732 O O . SER A 1 93 ? 13.264 3.280 -3.228 1.00 94.50 93 SER A O 1
ATOM 734 N N . ASP A 1 94 ? 11.182 3.676 -3.957 1.00 93.19 94 ASP A N 1
ATOM 735 C CA . ASP A 1 94 ? 11.055 5.046 -3.452 1.00 93.19 94 ASP A CA 1
ATOM 736 C C . ASP A 1 94 ? 9.747 5.282 -2.689 1.00 93.19 94 ASP A C 1
ATOM 738 O O . ASP A 1 94 ? 9.487 6.410 -2.271 1.00 93.19 94 ASP A O 1
ATOM 742 N N . LYS A 1 95 ? 8.951 4.229 -2.469 1.00 94.25 95 LYS A N 1
ATOM 743 C CA . LYS A 1 95 ? 7.654 4.286 -1.786 1.00 94.25 95 LYS A CA 1
ATOM 744 C C . LYS A 1 95 ? 6.711 5.306 -2.421 1.00 94.25 95 LYS A C 1
ATOM 746 O O . LYS A 1 95 ? 5.896 5.901 -1.721 1.00 94.25 95 LYS A O 1
ATOM 751 N N . ASP A 1 96 ? 6.841 5.521 -3.728 1.00 94.12 96 ASP A N 1
ATOM 752 C CA . ASP A 1 96 ? 5.952 6.417 -4.451 1.00 94.12 96 ASP A CA 1
ATOM 753 C C . ASP A 1 96 ? 4.553 5.806 -4.565 1.00 94.12 96 ASP A C 1
ATOM 755 O O . ASP A 1 96 ? 4.395 4.592 -4.756 1.00 94.12 96 ASP A O 1
ATOM 759 N N . PHE A 1 97 ? 3.535 6.651 -4.423 1.00 96.44 97 PHE A N 1
ATOM 760 C CA . PHE A 1 97 ? 2.145 6.217 -4.486 1.00 96.44 97 PHE A CA 1
ATOM 761 C C . PHE A 1 97 ? 1.831 5.707 -5.893 1.00 96.44 97 PHE A C 1
ATOM 763 O O . PHE A 1 97 ? 2.045 6.414 -6.874 1.00 96.44 97 PHE A O 1
ATOM 770 N N . THR A 1 98 ? 1.317 4.481 -5.995 1.00 97.62 98 THR A N 1
ATOM 771 C CA . THR A 1 98 ? 0.929 3.893 -7.285 1.00 97.62 98 THR A CA 1
ATOM 772 C C . THR A 1 98 ? -0.584 3.802 -7.409 1.00 97.62 98 THR A C 1
ATOM 774 O O . THR A 1 98 ? -1.151 4.347 -8.357 1.00 97.62 98 THR A O 1
ATOM 777 N N . ALA A 1 99 ? -1.242 3.141 -6.454 1.00 97.81 99 ALA A N 1
ATOM 778 C CA . ALA A 1 99 ? -2.687 2.958 -6.475 1.00 97.81 99 ALA A CA 1
ATOM 779 C C . ALA A 1 99 ? -3.262 2.656 -5.092 1.00 97.81 99 ALA A C 1
ATOM 781 O O . ALA A 1 99 ? -2.550 2.214 -4.189 1.00 97.81 99 ALA A O 1
ATOM 782 N N . VAL A 1 100 ? -4.570 2.858 -4.951 1.00 97.44 100 VAL A N 1
ATOM 783 C CA . VAL A 1 100 ? -5.355 2.344 -3.830 1.00 97.44 100 VAL A CA 1
ATOM 784 C C . VAL A 1 100 ? -6.689 1.791 -4.319 1.00 97.44 100 VAL A C 1
ATOM 786 O O . VAL A 1 100 ? -7.362 2.399 -5.158 1.00 97.44 100 VAL A O 1
ATOM 789 N N . LEU A 1 101 ? -7.040 0.614 -3.811 1.00 96.94 101 LEU A N 1
ATOM 790 C CA . LEU A 1 101 ? -8.258 -0.112 -4.142 1.00 96.94 101 LEU A CA 1
ATOM 791 C C . LEU A 1 101 ? -9.095 -0.327 -2.877 1.00 96.94 101 LEU A C 1
ATOM 793 O O . LEU A 1 101 ? -8.545 -0.392 -1.775 1.00 96.94 101 LEU A O 1
ATOM 797 N N . ASP A 1 102 ? -10.411 -0.437 -3.033 1.00 94.88 102 ASP A N 1
ATOM 798 C CA . ASP A 1 102 ? -11.306 -0.854 -1.950 1.00 94.88 102 ASP A CA 1
ATOM 799 C C . ASP A 1 102 ? -11.334 -2.384 -1.774 1.00 94.88 102 ASP A C 1
ATOM 801 O O . ASP A 1 102 ? -10.644 -3.138 -2.464 1.00 94.88 102 ASP A O 1
ATOM 805 N N . SER A 1 103 ? -12.145 -2.854 -0.826 1.00 92.50 103 SER A N 1
ATOM 806 C CA . SER A 1 103 ? -12.311 -4.276 -0.519 1.00 92.50 103 SER A CA 1
ATOM 807 C C . SER A 1 103 ? -12.936 -5.107 -1.642 1.00 92.50 103 SER A C 1
ATOM 809 O O . SER A 1 103 ? -12.857 -6.331 -1.593 1.00 92.50 103 SER A O 1
ATOM 811 N N . GLU A 1 104 ? -13.584 -4.470 -2.619 1.00 93.38 104 GLU A N 1
ATOM 812 C CA . GLU A 1 104 ? -14.148 -5.124 -3.805 1.00 93.38 104 GLU A CA 1
ATOM 813 C C . GLU A 1 104 ? -13.157 -5.110 -4.978 1.00 93.38 104 GLU A C 1
ATOM 815 O O . GLU A 1 104 ? -13.523 -5.433 -6.108 1.00 93.38 104 GLU A O 1
ATOM 820 N N . ASN A 1 105 ? -11.893 -4.751 -4.716 1.00 93.75 105 ASN A N 1
ATOM 821 C CA . ASN A 1 105 ? -10.839 -4.581 -5.710 1.00 93.75 105 ASN A CA 1
ATOM 822 C C . ASN A 1 105 ? -11.151 -3.497 -6.751 1.00 93.75 105 ASN A C 1
ATOM 824 O O . ASN A 1 105 ? -10.599 -3.499 -7.855 1.00 93.75 105 ASN A O 1
ATOM 828 N N . LYS A 1 106 ? -12.018 -2.539 -6.416 1.00 94.38 106 LYS A N 1
ATOM 829 C CA . LYS A 1 106 ? -12.279 -1.397 -7.281 1.00 94.38 106 LYS A CA 1
ATOM 830 C C . LYS A 1 106 ? -11.211 -0.338 -7.052 1.00 94.38 106 LYS A C 1
ATOM 832 O O . LYS A 1 106 ? -10.922 0.055 -5.923 1.00 94.38 106 LYS A O 1
ATOM 837 N N . LEU A 1 107 ? -10.645 0.160 -8.148 1.00 96.00 107 LEU A N 1
ATOM 838 C CA . LEU A 1 107 ? -9.676 1.249 -8.116 1.00 96.00 107 LEU A CA 1
ATOM 839 C C . LEU A 1 107 ? -10.344 2.542 -7.627 1.00 96.00 107 LEU A C 1
ATOM 841 O O . LEU A 1 107 ? -11.225 3.083 -8.298 1.00 96.00 107 LEU A O 1
ATOM 845 N N . LEU A 1 108 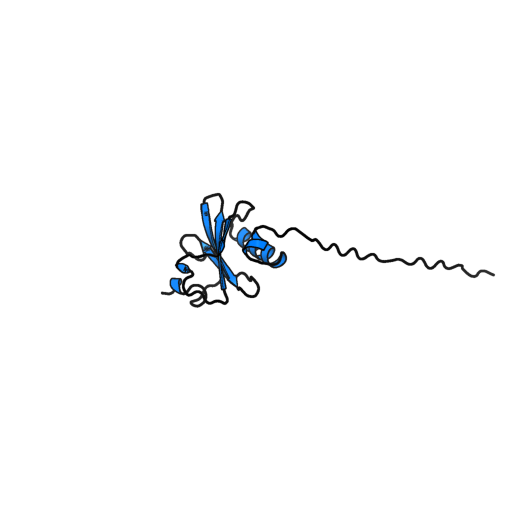? -9.902 3.042 -6.472 1.00 96.00 108 LEU A N 1
ATOM 846 C CA . LEU A 1 108 ? -10.333 4.332 -5.932 1.00 96.00 108 LEU A CA 1
ATOM 847 C C . LEU A 1 108 ? -9.472 5.471 -6.486 1.00 96.00 108 LEU A C 1
ATOM 849 O O . LEU A 1 108 ? -9.985 6.543 -6.798 1.00 96.00 108 LEU A O 1
ATOM 853 N N . SER A 1 109 ? -8.160 5.241 -6.612 1.00 96.69 109 SER A N 1
ATOM 854 C CA . SER A 1 109 ? -7.214 6.212 -7.166 1.00 96.69 109 SER A CA 1
ATOM 855 C C . SER A 1 109 ? -5.918 5.552 -7.629 1.00 96.69 109 SER A C 1
ATOM 857 O O . SER A 1 109 ? -5.529 4.500 -7.121 1.00 96.69 109 SER A O 1
ATOM 859 N N . GLY A 1 110 ? -5.222 6.213 -8.553 1.00 96.06 110 GLY A N 1
ATOM 860 C CA . GLY A 1 110 ? -3.927 5.798 -9.083 1.00 96.06 110 GLY A CA 1
ATOM 861 C C . GLY A 1 110 ? -4.009 5.112 -10.441 1.00 96.06 110 GLY A C 1
ATOM 862 O O . GLY A 1 110 ? -4.997 5.242 -11.162 1.00 96.06 110 GLY A O 1
ATOM 863 N N . ILE A 1 111 ? -2.928 4.429 -10.811 1.00 94.50 111 ILE A N 1
ATOM 864 C CA . ILE A 1 111 ? -2.789 3.752 -12.103 1.00 94.50 111 ILE A CA 1
ATOM 865 C C . ILE A 1 111 ? -2.326 2.325 -11.846 1.00 94.50 111 ILE A C 1
ATOM 867 O O . ILE A 1 111 ? -1.371 2.095 -11.107 1.00 94.50 111 ILE A O 1
ATOM 871 N N . ILE A 1 112 ? -3.005 1.382 -12.487 1.00 95.62 112 ILE A N 1
ATOM 872 C CA . ILE A 1 112 ? -2.678 -0.038 -12.468 1.00 95.62 112 ILE A CA 1
ATOM 873 C C . ILE A 1 112 ? -2.549 -0.535 -13.905 1.00 95.62 112 ILE A C 1
ATOM 875 O O . ILE A 1 112 ? -3.270 -0.091 -14.800 1.00 95.62 112 ILE A O 1
ATOM 879 N N . ASP A 1 113 ? -1.626 -1.460 -14.113 1.00 95.12 113 ASP A N 1
ATOM 880 C CA . ASP A 1 113 ? -1.453 -2.199 -15.354 1.00 95.12 113 ASP A CA 1
ATOM 881 C C . ASP A 1 113 ? -1.222 -3.684 -15.037 1.00 95.12 113 ASP A C 1
ATOM 883 O O . ASP A 1 113 ? -1.219 -4.096 -13.872 1.00 95.12 113 ASP A O 1
ATOM 887 N N . ASN A 1 114 ? -1.026 -4.485 -16.084 1.00 93.38 114 ASN A N 1
ATOM 888 C CA . ASN A 1 114 ? -0.826 -5.926 -15.963 1.00 93.38 114 ASN A CA 1
ATOM 889 C C . ASN A 1 114 ? 0.468 -6.313 -15.217 1.00 93.38 114 ASN A C 1
ATOM 891 O O . ASN A 1 114 ? 0.613 -7.457 -14.814 1.00 93.38 114 ASN A O 1
ATOM 895 N N . GLY A 1 115 ? 1.428 -5.398 -15.044 1.00 93.12 115 GLY A N 1
ATOM 896 C CA . GLY A 1 115 ? 2.604 -5.634 -14.203 1.00 93.12 115 GLY A CA 1
ATOM 897 C C . GLY A 1 115 ? 2.321 -5.389 -12.720 1.00 93.12 115 GLY A C 1
ATOM 898 O O . GLY A 1 115 ? 2.900 -6.052 -11.861 1.00 93.12 115 GLY A O 1
ATOM 899 N N . ILE A 1 116 ? 1.415 -4.456 -12.420 1.00 96.06 116 ILE A N 1
ATOM 900 C CA . ILE A 1 116 ? 1.057 -4.074 -11.052 1.00 96.06 116 ILE A CA 1
ATOM 901 C C . ILE A 1 116 ? 0.042 -5.056 -10.458 1.00 96.06 116 ILE A C 1
ATOM 903 O O . ILE A 1 116 ? 0.289 -5.610 -9.395 1.00 96.06 116 ILE A O 1
ATOM 907 N N . LEU A 1 117 ? -1.087 -5.294 -11.130 1.00 96.38 117 LEU A N 1
ATOM 908 C CA . LEU A 1 117 ? -2.119 -6.238 -10.679 1.00 96.38 117 LEU A CA 1
ATOM 909 C C . LEU A 1 117 ? -2.551 -7.142 -11.838 1.00 96.38 117 LEU A C 1
ATOM 911 O O . LEU A 1 117 ? -3.615 -6.909 -12.415 1.00 96.38 117 LEU A O 1
ATOM 915 N N . PRO A 1 118 ? -1.763 -8.176 -12.184 1.00 94.19 118 PRO A N 1
ATOM 916 C CA . PRO A 1 118 ? -2.059 -9.027 -13.336 1.00 94.19 118 PRO A CA 1
ATOM 917 C C . PRO A 1 118 ? -3.461 -9.644 -13.275 1.00 94.19 118 PRO A C 1
ATOM 919 O O . PRO A 1 118 ? -4.203 -9.645 -14.252 1.00 94.19 118 PRO A O 1
ATOM 922 N N . LYS A 1 119 ? -3.876 -10.060 -12.074 1.00 93.38 119 LYS A N 1
ATOM 923 C CA . LYS A 1 119 ? -5.165 -10.709 -11.806 1.00 93.38 119 LYS A CA 1
ATOM 924 C C . LYS A 1 119 ? -6.401 -9.875 -12.142 1.00 93.38 119 LYS A C 1
ATOM 926 O O . LYS A 1 119 ? -7.476 -10.445 -12.274 1.00 93.38 119 LYS A O 1
ATOM 931 N N . LEU A 1 120 ? -6.279 -8.552 -12.265 1.00 90.06 120 LEU A N 1
ATOM 932 C CA . LEU A 1 120 ? -7.392 -7.691 -12.685 1.00 90.06 120 LEU A CA 1
ATOM 933 C C . LEU A 1 120 ? -7.620 -7.679 -14.200 1.00 90.06 120 LEU A C 1
ATOM 935 O O . LEU A 1 120 ? -8.649 -7.174 -14.649 1.00 90.06 120 LEU A O 1
ATOM 939 N N . PHE A 1 121 ? -6.665 -8.188 -14.976 1.00 88.19 121 PHE A N 1
ATOM 940 C CA . PHE A 1 121 ? -6.703 -8.203 -16.437 1.00 88.19 121 PHE A CA 1
ATOM 941 C C . PHE A 1 121 ? -6.824 -9.620 -17.019 1.00 88.19 121 PHE A C 1
ATOM 943 O O . PHE A 1 121 ? -6.886 -9.751 -18.243 1.00 88.19 121 PHE A O 1
ATOM 950 N N . ASP A 1 122 ? -6.841 -10.638 -16.152 1.00 80.44 122 ASP A N 1
ATOM 951 C CA . ASP A 1 122 ? -7.041 -12.054 -16.490 1.00 80.44 122 ASP A CA 1
ATOM 952 C C . ASP A 1 122 ? -8.491 -12.361 -16.923 1.00 80.44 122 ASP A C 1
ATOM 954 O O . ASP A 1 122 ? -9.443 -11.773 -16.354 1.00 80.44 122 ASP A O 1
#

Radius of gyration: 23.26 Å; Cα contacts (8 Å, |Δi|>4): 164; chains: 1; bounding box: 58×76×37 Å

Organism: Lachnoclostridium phytof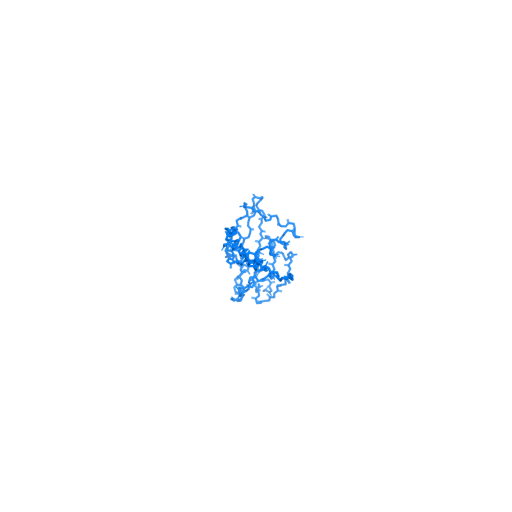ermentans (strain ATCC 700394 / DSM 18823 / ISDg) (NCBI:txid357809)